Protein AF-A0A3D2ME93-F1 (afdb_monomer_lite)

Foldseek 3Di:
DVLLVVLLLLLLLLLLLVPLPVDPCSVVVNVVSVVVSVCSCVVVVPDPVSSVVSSVCSNPPPDNLSSLVSNLVVCVVVVHDVVSNVSSVVVNVVVVD

Sequence (97 aa):
MERENLFNLYVEAYFGVREMDEYDLKEYVLKDIENYIKDFVYTNDIDINYAKENAERIKDEVNIKTKLQSSLILLNKMNAQEELILLVRKKIKELND

Structure (mmCIF, N/CA/C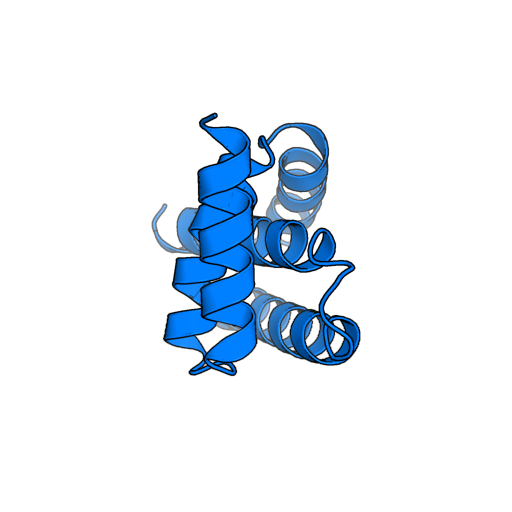/O backbone):
data_AF-A0A3D2ME93-F1
#
_entry.id   AF-A0A3D2ME93-F1
#
loop_
_atom_site.group_PDB
_atom_site.id
_atom_site.type_symbol
_atom_site.label_atom_id
_atom_site.label_alt_id
_atom_site.label_comp_id
_atom_site.label_asym_id
_atom_site.label_entity_id
_atom_site.label_seq_id
_atom_site.pdbx_PDB_ins_code
_atom_site.Cartn_x
_atom_site.Cartn_y
_atom_site.Cartn_z
_atom_site.occupancy
_atom_site.B_iso_or_equiv
_atom_site.auth_seq_id
_atom_site.auth_comp_id
_atom_site.auth_asym_id
_atom_site.auth_atom_id
_atom_site.pdbx_PDB_model_num
ATOM 1 N N . MET A 1 1 ? 13.424 9.396 -12.135 1.00 54.16 1 MET A N 1
ATOM 2 C CA . MET A 1 1 ? 12.857 10.272 -11.087 1.00 54.16 1 MET A CA 1
ATOM 3 C C . MET A 1 1 ? 11.357 10.102 -10.885 1.00 54.16 1 MET A C 1
ATOM 5 O O . MET A 1 1 ? 10.999 9.648 -9.813 1.00 54.16 1 MET A O 1
ATOM 9 N N . GLU A 1 2 ? 10.460 10.407 -11.834 1.00 86.81 2 GLU A N 1
ATOM 10 C CA . GLU A 1 2 ? 9.009 10.339 -11.533 1.00 86.81 2 GLU A CA 1
ATOM 11 C C . GLU A 1 2 ? 8.497 8.902 -11.293 1.00 86.81 2 GLU A C 1
ATOM 13 O O . GLU A 1 2 ? 7.808 8.643 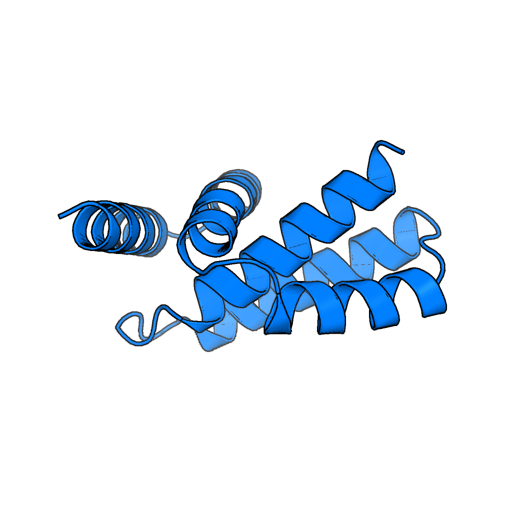-10.310 1.00 86.81 2 GLU A O 1
ATOM 18 N N . ARG A 1 3 ? 8.920 7.935 -12.121 1.00 93.38 3 ARG A N 1
ATOM 19 C CA . ARG A 1 3 ? 8.488 6.528 -12.011 1.00 93.38 3 ARG A CA 1
ATOM 20 C C . ARG A 1 3 ? 8.982 5.802 -10.753 1.00 93.38 3 ARG A C 1
ATOM 22 O O . ARG A 1 3 ? 8.251 5.002 -10.189 1.00 93.38 3 ARG A O 1
ATOM 29 N N . GLU A 1 4 ? 10.193 6.099 -10.292 1.00 95.06 4 GLU A N 1
ATOM 30 C CA . GLU A 1 4 ? 10.774 5.510 -9.073 1.00 95.06 4 GLU A CA 1
ATOM 31 C C . GLU A 1 4 ? 10.067 6.028 -7.818 1.00 95.06 4 GLU A C 1
ATOM 33 O O . GLU A 1 4 ? 9.741 5.257 -6.920 1.00 95.06 4 GLU A O 1
ATOM 38 N N . ASN A 1 5 ? 9.746 7.325 -7.793 1.00 95.31 5 ASN A N 1
ATOM 39 C CA . ASN A 1 5 ? 8.955 7.913 -6.716 1.00 95.31 5 ASN A CA 1
ATOM 40 C C . ASN A 1 5 ? 7.539 7.323 -6.676 1.00 95.31 5 ASN A C 1
ATOM 42 O O . ASN A 1 5 ? 7.035 7.022 -5.597 1.00 95.31 5 ASN A O 1
ATOM 46 N N . LEU A 1 6 ? 6.915 7.110 -7.841 1.00 96.88 6 LEU A N 1
ATOM 47 C CA . LEU A 1 6 ? 5.620 6.432 -7.933 1.00 96.88 6 LEU A CA 1
ATOM 48 C C . LEU A 1 6 ? 5.696 4.974 -7.469 1.00 96.88 6 LEU A C 1
ATOM 50 O O . LEU A 1 6 ? 4.827 4.539 -6.719 1.00 96.88 6 LEU A O 1
ATOM 54 N N . PHE A 1 7 ? 6.743 4.240 -7.856 1.00 98.06 7 PHE A N 1
ATOM 55 C CA . PHE A 1 7 ? 6.988 2.888 -7.353 1.00 98.06 7 PHE A CA 1
ATOM 56 C C . PHE A 1 7 ? 7.078 2.876 -5.821 1.00 98.06 7 PHE A C 1
ATOM 58 O O . PHE A 1 7 ? 6.359 2.112 -5.179 1.00 98.06 7 PHE A O 1
ATOM 65 N N . ASN A 1 8 ? 7.888 3.763 -5.235 1.00 98.12 8 ASN A N 1
ATOM 66 C CA . ASN A 1 8 ? 8.033 3.863 -3.783 1.00 98.12 8 ASN A CA 1
ATOM 67 C C . ASN A 1 8 ? 6.690 4.161 -3.105 1.00 98.12 8 ASN A C 1
ATOM 69 O O . ASN A 1 8 ? 6.327 3.468 -2.160 1.00 98.12 8 ASN A O 1
ATOM 73 N N . LEU A 1 9 ? 5.906 5.102 -3.641 1.00 98.38 9 LEU A N 1
ATOM 74 C CA . LEU A 1 9 ? 4.563 5.414 -3.144 1.00 98.38 9 LEU A CA 1
ATOM 75 C C . LEU A 1 9 ? 3.638 4.189 -3.167 1.00 98.38 9 LEU A C 1
ATOM 77 O O . LEU A 1 9 ? 2.877 3.969 -2.226 1.00 98.38 9 LEU A O 1
ATOM 81 N N . TYR A 1 10 ? 3.692 3.365 -4.215 1.00 98.56 10 TYR A N 1
ATOM 82 C CA . TYR A 1 10 ? 2.862 2.160 -4.288 1.00 98.56 10 TYR A CA 1
ATOM 83 C C . TYR A 1 10 ? 3.306 1.084 -3.294 1.00 98.56 10 TYR A C 1
ATOM 85 O O . TYR A 1 10 ? 2.465 0.433 -2.676 1.00 98.56 10 TYR A O 1
ATOM 93 N N . VAL A 1 11 ? 4.610 0.929 -3.073 1.00 98.69 11 VAL A N 1
ATOM 94 C CA . VAL A 1 11 ? 5.126 -0.002 -2.062 1.00 98.69 11 VAL A CA 1
ATOM 95 C C . VAL A 1 11 ? 4.809 0.477 -0.641 1.00 98.69 11 VAL A C 1
ATOM 97 O O . VAL A 1 11 ? 4.392 -0.316 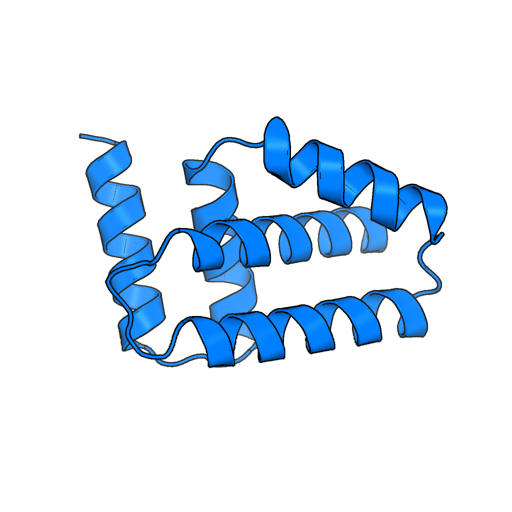0.203 1.00 98.69 11 VAL A O 1
ATOM 100 N N . GLU A 1 12 ? 4.923 1.778 -0.374 1.00 98.75 12 GLU A N 1
ATOM 101 C CA . GLU A 1 12 ? 4.451 2.395 0.871 1.00 98.75 12 GLU A CA 1
ATOM 102 C C . GLU A 1 12 ? 2.963 2.110 1.094 1.00 98.75 12 GLU A C 1
ATOM 104 O O . GLU A 1 12 ? 2.574 1.711 2.191 1.00 98.75 12 GLU A O 1
ATOM 109 N N . ALA A 1 13 ? 2.147 2.251 0.044 1.00 98.69 13 ALA A N 1
ATOM 110 C CA . ALA A 1 13 ? 0.719 1.971 0.086 1.00 98.69 13 ALA A CA 1
ATOM 111 C C . ALA A 1 13 ? 0.411 0.507 0.427 1.00 98.69 13 ALA A C 1
ATOM 113 O O . ALA A 1 13 ? -0.465 0.263 1.260 1.00 98.69 13 ALA A O 1
ATOM 114 N N . TYR A 1 14 ? 1.137 -0.448 -0.167 1.00 98.75 14 TYR A N 1
ATOM 115 C CA . TYR A 1 14 ? 1.029 -1.874 0.160 1.00 98.75 14 TYR A CA 1
ATOM 116 C C . TYR A 1 14 ? 1.286 -2.111 1.649 1.00 98.75 14 TYR A C 1
ATOM 118 O O . TYR A 1 14 ? 0.467 -2.714 2.344 1.00 98.75 14 TYR A O 1
ATOM 126 N N . PHE A 1 15 ? 2.395 -1.575 2.166 1.00 98.75 15 PHE A N 1
ATOM 127 C CA . PHE A 1 15 ? 2.728 -1.730 3.576 1.00 98.75 15 PHE A CA 1
ATOM 128 C C . PHE A 1 15 ? 1.793 -0.960 4.502 1.00 98.75 15 PHE A C 1
ATOM 130 O O . PHE A 1 15 ? 1.616 -1.399 5.624 1.00 98.75 15 PHE A O 1
ATOM 137 N N . GLY A 1 16 ? 1.159 0.130 4.070 1.00 98.38 16 GLY A N 1
ATOM 138 C CA . GLY A 1 16 ? 0.138 0.808 4.871 1.00 98.38 16 GLY A CA 1
ATOM 139 C C . GLY A 1 16 ? -1.151 -0.008 4.981 1.00 98.38 16 GLY A C 1
ATOM 140 O O . GLY A 1 16 ? -1.671 -0.180 6.080 1.00 98.38 16 GLY A O 1
ATOM 141 N N . VAL A 1 17 ? -1.625 -0.590 3.871 1.00 98.50 17 VAL A N 1
ATOM 142 C CA . VAL A 1 17 ? -2.807 -1.473 3.869 1.00 98.50 17 VAL A CA 1
ATOM 143 C C . VAL A 1 17 ? -2.550 -2.740 4.679 1.00 98.50 17 VAL A C 1
ATOM 145 O O . VAL A 1 17 ? -3.456 -3.222 5.353 1.00 98.50 17 VAL A O 1
ATOM 148 N N . ARG A 1 18 ? -1.313 -3.253 4.681 1.00 98.19 18 ARG A N 1
ATOM 149 C CA . ARG A 1 18 ? -0.939 -4.453 5.445 1.00 98.19 18 ARG A CA 1
ATOM 150 C C . ARG A 1 18 ? -1.240 -4.326 6.939 1.00 98.19 18 ARG A C 1
ATOM 152 O O . ARG A 1 18 ? -1.559 -5.325 7.576 1.00 98.19 18 ARG A O 1
ATOM 159 N N . GLU A 1 19 ? -1.190 -3.108 7.463 1.00 96.94 19 GLU A N 1
ATOM 160 C CA . GLU A 1 19 ? -1.407 -2.799 8.876 1.00 96.94 19 GLU A CA 1
ATOM 161 C C . GLU A 1 19 ? -2.896 -2.565 9.200 1.00 96.94 19 GLU A C 1
ATOM 163 O O . GLU A 1 19 ? -3.233 -2.228 10.332 1.00 96.94 19 GLU A O 1
ATOM 168 N N . MET A 1 20 ? -3.813 -2.711 8.237 1.00 96.94 20 MET A N 1
ATOM 169 C CA . MET A 1 20 ? -5.262 -2.557 8.439 1.00 96.94 20 MET A CA 1
ATOM 170 C C . MET A 1 20 ? -5.918 -3.872 8.884 1.00 96.94 20 MET A C 1
ATOM 172 O O . MET A 1 20 ? -6.785 -4.406 8.199 1.00 96.94 20 MET A O 1
ATOM 176 N N . ASP A 1 21 ? -5.492 -4.410 10.029 1.00 93.44 21 ASP A N 1
ATOM 177 C CA . ASP A 1 21 ? -5.940 -5.721 10.539 1.00 93.44 21 ASP A CA 1
ATOM 178 C C . ASP A 1 21 ? -7.446 -5.823 10.814 1.00 93.44 21 ASP A C 1
ATOM 180 O O . ASP A 1 21 ? -7.991 -6.920 10.823 1.00 93.44 21 ASP A O 1
ATOM 184 N N . GLU A 1 22 ? -8.121 -4.691 11.012 1.00 91.19 22 GLU A N 1
ATOM 185 C CA . GLU A 1 22 ? -9.571 -4.619 11.236 1.00 91.19 22 GLU A CA 1
ATOM 186 C C . GLU A 1 22 ? -10.410 -4.802 9.959 1.00 91.19 22 GLU A C 1
ATOM 188 O O . GLU A 1 22 ? -11.633 -4.861 10.039 1.00 91.19 22 GLU A O 1
ATOM 193 N N . TYR A 1 23 ? -9.778 -4.865 8.783 1.00 95.94 23 TYR A N 1
ATOM 194 C CA . TYR A 1 23 ? -10.477 -4.987 7.509 1.00 95.94 23 TYR A CA 1
ATOM 195 C C . TYR A 1 23 ? -10.424 -6.425 6.977 1.00 95.94 23 TYR A C 1
ATOM 197 O O . TYR A 1 23 ? -9.392 -6.884 6.485 1.00 95.94 23 TYR A O 1
ATOM 205 N N . ASP A 1 24 ? -11.561 -7.122 7.015 1.00 95.31 24 ASP A N 1
ATOM 206 C CA . ASP A 1 24 ? -11.665 -8.557 6.699 1.00 95.31 24 ASP A CA 1
ATOM 207 C C . ASP A 1 24 ? -11.168 -8.927 5.291 1.00 95.31 24 ASP A C 1
ATOM 209 O O . ASP A 1 24 ? -10.618 -10.007 5.069 1.00 95.31 24 ASP A O 1
ATOM 213 N N . LEU A 1 25 ? -11.333 -8.026 4.318 1.00 96.31 25 LEU A N 1
ATOM 214 C CA . LEU A 1 25 ? -10.941 -8.256 2.924 1.00 96.31 25 LEU A CA 1
ATOM 215 C C . LEU A 1 25 ? -9.516 -7.769 2.606 1.00 96.31 25 LEU A C 1
ATOM 217 O O . LEU A 1 25 ? -9.148 -7.681 1.431 1.00 96.31 25 LEU A O 1
ATOM 221 N N . LYS A 1 26 ? -8.700 -7.459 3.625 1.00 96.00 26 LYS A N 1
ATOM 222 C CA . LYS A 1 26 ? -7.340 -6.913 3.470 1.00 96.00 26 LYS A CA 1
ATOM 223 C C . LYS A 1 26 ? -6.473 -7.733 2.518 1.00 96.00 26 LYS A C 1
ATOM 225 O O . LYS A 1 26 ? -5.835 -7.154 1.646 1.00 96.00 26 LYS A O 1
ATOM 230 N N . GLU A 1 27 ? -6.469 -9.058 2.644 1.00 97.69 27 GLU A N 1
ATOM 231 C CA . GLU A 1 27 ? -5.608 -9.932 1.831 1.00 97.69 27 GLU A CA 1
ATOM 232 C C . GLU A 1 27 ? -5.924 -9.853 0.328 1.00 97.69 27 GLU A C 1
ATOM 234 O O . GLU A 1 27 ? -5.011 -9.875 -0.499 1.00 97.69 27 GLU A O 1
ATOM 239 N N . TYR A 1 28 ? -7.198 -9.680 -0.043 1.00 97.75 28 TYR A N 1
ATOM 240 C CA . TYR A 1 28 ? -7.586 -9.465 -1.441 1.00 97.75 28 TYR A CA 1
ATOM 241 C C . TYR A 1 28 ? -7.057 -8.127 -1.962 1.00 97.75 28 TYR A C 1
ATOM 243 O O . TYR A 1 28 ? -6.464 -8.069 -3.036 1.00 97.75 28 TYR A O 1
ATOM 251 N N . VAL A 1 29 ? -7.184 -7.063 -1.164 1.00 98.12 29 VAL A N 1
ATOM 252 C CA . VAL A 1 29 ? -6.683 -5.734 -1.541 1.00 98.12 29 VAL A CA 1
ATOM 253 C C . VAL A 1 29 ? -5.158 -5.719 -1.641 1.00 98.12 29 VAL A C 1
ATOM 255 O O . VAL A 1 29 ? -4.608 -5.137 -2.573 1.00 98.12 29 VAL A O 1
ATOM 258 N N . LEU A 1 30 ? -4.457 -6.387 -0.721 1.00 98.62 30 LEU A N 1
ATOM 259 C CA . LEU A 1 30 ? -3.005 -6.554 -0.797 1.00 98.62 30 LEU A CA 1
ATOM 260 C C . LEU A 1 30 ? -2.601 -7.270 -2.080 1.00 98.62 30 LEU A C 1
ATOM 262 O O . LEU A 1 30 ? -1.631 -6.861 -2.718 1.00 98.62 30 LEU A O 1
ATOM 266 N N . LYS A 1 31 ? -3.358 -8.293 -2.490 1.00 98.50 31 LYS A N 1
ATOM 267 C CA . LYS A 1 31 ? -3.084 -8.999 -3.738 1.00 98.50 31 LYS A CA 1
ATOM 268 C C . LYS A 1 31 ? -3.270 -8.108 -4.963 1.00 98.50 31 LYS A C 1
ATOM 270 O O . LYS A 1 31 ? -2.425 -8.132 -5.859 1.00 98.50 31 LYS A O 1
ATOM 275 N N . ASP A 1 32 ? -4.327 -7.304 -4.985 1.00 98.31 32 ASP A N 1
ATOM 276 C CA . ASP A 1 32 ? -4.582 -6.355 -6.070 1.00 98.31 32 ASP A CA 1
ATOM 277 C C . ASP A 1 32 ? -3.481 -5.292 -6.156 1.00 98.31 32 ASP A C 1
ATOM 279 O O . ASP A 1 32 ? -2.988 -4.995 -7.245 1.00 98.31 32 ASP A O 1
ATOM 283 N N . IL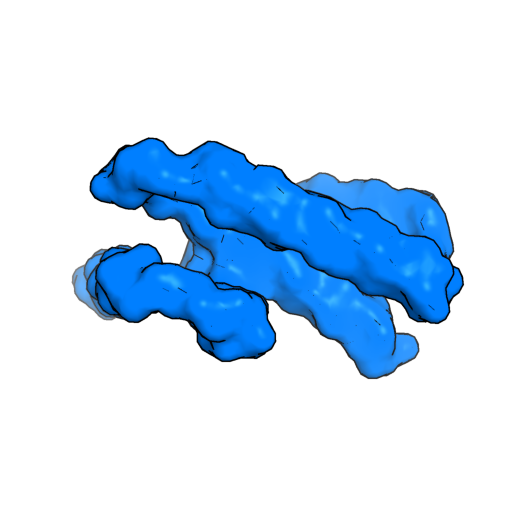E A 1 33 ? -3.031 -4.768 -5.011 1.00 98.62 33 ILE A N 1
ATOM 284 C CA . ILE A 1 33 ? -1.913 -3.819 -4.947 1.00 98.62 33 ILE A CA 1
ATOM 285 C C . ILE A 1 33 ? -0.605 -4.481 -5.402 1.00 98.62 33 ILE A C 1
ATOM 287 O O . ILE A 1 33 ? 0.146 -3.882 -6.170 1.00 98.62 33 ILE A O 1
ATOM 291 N N . GLU A 1 34 ? -0.319 -5.712 -4.966 1.00 98.44 34 GLU A N 1
ATOM 292 C CA . GLU A 1 34 ? 0.879 -6.454 -5.378 1.00 98.44 34 GLU A CA 1
ATOM 293 C C . GLU A 1 34 ? 0.917 -6.636 -6.902 1.00 98.44 34 GLU A C 1
ATOM 295 O O . GLU A 1 34 ? 1.947 -6.387 -7.532 1.00 98.44 34 GLU A O 1
ATOM 300 N N . ASN A 1 35 ? -0.206 -7.041 -7.502 1.00 98.44 35 ASN A N 1
ATOM 301 C CA . ASN A 1 35 ? -0.322 -7.189 -8.951 1.00 98.44 35 ASN A CA 1
ATOM 302 C C . ASN A 1 35 ? -0.137 -5.838 -9.657 1.00 98.44 35 ASN A C 1
ATOM 304 O O . ASN A 1 35 ? 0.660 -5.742 -10.586 1.00 98.44 35 ASN A O 1
ATOM 308 N N . TYR A 1 36 ? -0.776 -4.778 -9.153 1.00 98.06 36 TYR A N 1
ATOM 309 C CA . TYR A 1 36 ? -0.625 -3.426 -9.686 1.00 98.06 36 TYR A CA 1
ATOM 310 C C . TYR A 1 36 ? 0.840 -2.945 -9.661 1.00 98.06 36 TYR A C 1
ATOM 312 O O . TYR A 1 36 ? 1.327 -2.373 -10.637 1.00 98.06 36 TYR A O 1
ATOM 320 N N . ILE A 1 37 ? 1.577 -3.207 -8.574 1.00 98.12 37 ILE A N 1
ATOM 321 C CA . ILE A 1 37 ? 3.006 -2.872 -8.461 1.00 98.12 37 ILE A CA 1
ATOM 322 C C . ILE A 1 37 ? 3.840 -3.686 -9.453 1.00 98.12 37 ILE A C 1
ATOM 324 O O . ILE A 1 37 ? 4.715 -3.120 -10.108 1.00 98.12 37 ILE A O 1
ATOM 328 N N . LYS A 1 38 ? 3.587 -4.995 -9.584 1.00 97.50 38 LYS A N 1
ATOM 329 C CA . LYS A 1 38 ? 4.305 -5.859 -10.537 1.00 97.50 38 LYS A CA 1
ATOM 330 C C . LYS A 1 38 ? 4.117 -5.386 -11.974 1.00 97.50 38 LYS A C 1
ATOM 332 O O . LYS A 1 38 ? 5.103 -5.248 -12.699 1.00 97.50 38 LYS A O 1
ATOM 337 N N . ASP A 1 39 ? 2.883 -5.069 -12.349 1.00 97.88 39 ASP A N 1
ATOM 338 C CA . ASP A 1 39 ? 2.561 -4.538 -13.672 1.00 97.88 39 ASP A CA 1
ATOM 339 C C . ASP A 1 39 ? 3.229 -3.178 -13.898 1.00 97.88 39 ASP A C 1
ATOM 341 O O . ASP A 1 39 ? 3.765 -2.919 -14.978 1.00 97.88 39 ASP A O 1
ATOM 345 N N . PHE A 1 40 ? 3.268 -2.321 -12.871 1.00 96.88 40 PHE A N 1
ATOM 346 C CA . PHE A 1 40 ? 3.954 -1.033 -12.934 1.00 96.88 40 PHE A CA 1
ATOM 347 C C . PHE A 1 40 ? 5.467 -1.189 -13.134 1.00 96.88 40 PHE A C 1
ATOM 349 O O . PHE A 1 40 ? 6.026 -0.523 -14.006 1.00 96.88 40 PHE A O 1
ATOM 356 N N . VAL A 1 41 ? 6.119 -2.073 -12.371 1.00 96.88 41 VAL A N 1
ATOM 357 C CA . VAL A 1 41 ? 7.556 -2.380 -12.491 1.00 96.88 41 VAL A CA 1
ATOM 358 C C . VAL A 1 41 ? 7.886 -2.866 -13.898 1.00 96.88 41 VAL A C 1
ATOM 360 O O . VAL A 1 41 ? 8.813 -2.343 -14.513 1.00 96.88 41 VAL A O 1
ATOM 363 N N . TYR A 1 42 ? 7.097 -3.808 -14.423 1.00 96.19 42 TYR A N 1
ATOM 364 C CA . TYR A 1 42 ? 7.290 -4.359 -15.762 1.00 96.19 42 TYR A CA 1
ATOM 365 C C . TYR A 1 42 ? 7.077 -3.307 -16.858 1.00 96.19 42 TYR A C 1
ATOM 367 O O . TYR A 1 42 ? 7.935 -3.110 -17.713 1.00 96.19 42 TYR A O 1
ATOM 375 N N . THR A 1 43 ? 5.956 -2.584 -16.808 1.00 97.00 43 THR A N 1
ATOM 376 C CA . THR A 1 43 ? 5.572 -1.615 -17.850 1.00 97.00 43 THR A CA 1
ATOM 377 C C . THR A 1 43 ? 6.512 -0.412 -17.904 1.00 97.00 43 THR A C 1
ATOM 379 O O . THR A 1 43 ? 6.706 0.177 -18.965 1.00 97.00 43 THR A O 1
ATOM 382 N N . ASN A 1 44 ? 7.092 -0.028 -16.764 1.00 96.25 44 ASN A N 1
ATOM 383 C CA . ASN A 1 44 ? 7.945 1.154 -16.660 1.00 96.25 44 ASN A CA 1
ATOM 384 C C . ASN A 1 44 ? 9.440 0.829 -16.636 1.00 96.25 44 ASN A C 1
ATOM 386 O O . ASN A 1 44 ? 10.226 1.761 -16.443 1.00 96.25 44 ASN A O 1
ATOM 390 N N . ASP A 1 45 ? 9.821 -0.437 -16.831 1.00 95.12 45 ASP A N 1
ATOM 391 C CA . ASP A 1 45 ? 11.211 -0.909 -16.821 1.00 95.12 45 ASP A CA 1
ATOM 392 C C . ASP A 1 45 ? 11.969 -0.420 -15.571 1.00 95.12 45 ASP A C 1
ATOM 394 O O . ASP A 1 45 ? 13.002 0.253 -15.641 1.00 95.12 45 ASP A O 1
ATOM 398 N N . ILE A 1 46 ? 11.363 -0.652 -14.399 1.00 96.19 46 ILE A N 1
ATOM 399 C CA . ILE A 1 46 ? 11.998 -0.360 -13.111 1.00 96.19 46 ILE A CA 1
ATOM 400 C C . ILE A 1 46 ? 13.060 -1.428 -12.860 1.00 96.19 46 ILE A C 1
ATOM 402 O O . ILE A 1 46 ? 12.762 -2.623 -12.896 1.00 96.19 46 ILE A O 1
ATOM 406 N N . ASP A 1 47 ? 14.285 -0.994 -12.563 1.00 96.00 47 ASP A N 1
ATOM 407 C CA . ASP A 1 47 ? 15.375 -1.909 -12.239 1.00 96.00 47 ASP A CA 1
ATOM 408 C C . ASP A 1 47 ? 14.995 -2.821 -11.062 1.00 96.00 47 ASP A C 1
ATOM 410 O O . ASP A 1 47 ? 14.509 -2.379 -10.016 1.00 96.00 47 ASP A O 1
ATOM 414 N N . ILE A 1 48 ? 15.212 -4.124 -11.237 1.00 93.31 48 ILE A N 1
ATOM 415 C CA . ILE A 1 48 ? 14.756 -5.128 -10.275 1.00 93.31 48 ILE A CA 1
ATOM 416 C C . ILE A 1 48 ? 15.543 -5.084 -8.961 1.00 93.31 48 ILE A C 1
ATOM 418 O O . ILE A 1 48 ? 14.991 -5.432 -7.915 1.00 93.31 48 ILE A O 1
ATOM 422 N N . ASN A 1 49 ? 16.812 -4.664 -8.989 1.00 95.88 49 ASN A N 1
ATOM 423 C CA . ASN A 1 49 ? 17.613 -4.527 -7.775 1.00 95.88 49 ASN A CA 1
ATOM 424 C C . ASN A 1 49 ? 17.147 -3.297 -7.000 1.00 95.88 49 ASN A C 1
ATOM 426 O O . ASN A 1 49 ? 16.842 -3.417 -5.816 1.00 95.88 49 ASN A O 1
ATOM 430 N N . TYR A 1 50 ? 16.942 -2.172 -7.694 1.00 95.25 50 TYR A N 1
ATOM 431 C CA . TYR A 1 50 ? 16.326 -0.976 -7.122 1.00 95.25 50 TYR A CA 1
ATOM 432 C C . TYR A 1 50 ? 14.979 -1.290 -6.463 1.00 95.25 50 TYR A C 1
ATOM 434 O O . TYR A 1 50 ? 14.734 -0.869 -5.330 1.00 95.25 50 TYR A O 1
ATOM 442 N N . ALA A 1 51 ? 14.111 -2.041 -7.152 1.00 95.69 51 ALA A N 1
ATOM 443 C CA . ALA A 1 51 ? 12.788 -2.390 -6.648 1.00 95.69 51 ALA A CA 1
ATOM 444 C C . ALA A 1 51 ? 12.864 -3.216 -5.355 1.00 95.69 51 ALA A C 1
ATOM 446 O O . ALA A 1 51 ? 12.158 -2.920 -4.391 1.00 95.69 51 ALA A O 1
ATOM 447 N N . LYS A 1 52 ? 13.739 -4.228 -5.316 1.00 95.81 52 LYS A N 1
ATOM 448 C CA . LYS A 1 52 ? 13.939 -5.078 -4.133 1.00 95.81 52 LYS A CA 1
ATOM 449 C C . LYS A 1 52 ? 14.522 -4.297 -2.960 1.00 95.81 52 LYS A C 1
ATOM 451 O O . LYS A 1 52 ? 13.978 -4.365 -1.862 1.00 95.81 52 LYS A O 1
ATOM 456 N N . GLU A 1 53 ? 15.593 -3.543 -3.196 1.00 96.69 53 GLU A N 1
ATOM 457 C CA . GLU A 1 53 ? 16.264 -2.752 -2.162 1.00 96.69 53 GLU A CA 1
ATOM 458 C C . GLU A 1 53 ? 15.319 -1.713 -1.557 1.00 96.69 53 GLU A C 1
ATOM 460 O O . GLU A 1 53 ? 15.211 -1.604 -0.335 1.00 96.69 53 GLU A O 1
ATOM 465 N N . ASN A 1 54 ? 14.570 -0.986 -2.394 1.00 95.62 54 ASN A N 1
ATOM 466 C CA . ASN A 1 54 ? 13.628 0.010 -1.894 1.00 95.62 54 ASN A CA 1
ATOM 467 C C . ASN A 1 54 ? 12.418 -0.614 -1.212 1.00 95.62 54 ASN A C 1
ATOM 469 O O . ASN A 1 54 ? 11.932 -0.027 -0.251 1.00 95.62 54 ASN A O 1
ATOM 473 N N . ALA A 1 55 ? 11.944 -1.783 -1.646 1.00 96.94 55 ALA A N 1
ATOM 474 C CA . ALA A 1 55 ? 10.842 -2.444 -0.960 1.00 96.94 55 ALA A CA 1
ATOM 475 C C . ALA A 1 55 ? 11.203 -2.836 0.478 1.00 96.94 55 ALA A C 1
ATOM 477 O O . ALA A 1 55 ? 10.419 -2.563 1.387 1.00 96.94 55 ALA A O 1
ATOM 478 N N . GLU A 1 56 ? 12.396 -3.393 0.702 1.00 97.12 56 GLU A N 1
ATOM 479 C CA . GLU A 1 56 ? 12.876 -3.693 2.058 1.00 97.12 56 GLU A CA 1
ATOM 480 C C . GLU A 1 56 ? 13.111 -2.411 2.865 1.00 97.12 56 GLU A C 1
ATOM 482 O O . GLU A 1 56 ? 12.591 -2.271 3.972 1.00 97.12 56 GLU A O 1
ATOM 487 N N . ARG A 1 57 ? 13.784 -1.414 2.274 1.00 97.69 57 ARG A N 1
ATOM 488 C CA . ARG A 1 57 ? 14.007 -0.113 2.920 1.00 97.69 57 ARG A CA 1
ATOM 489 C C . ARG A 1 57 ? 12.694 0.543 3.354 1.00 97.69 57 ARG A C 1
ATOM 491 O O . ARG A 1 57 ? 12.575 1.026 4.473 1.00 97.69 57 ARG A O 1
ATOM 498 N N . ILE A 1 58 ? 11.682 0.559 2.488 1.00 98.19 58 ILE A N 1
ATOM 499 C CA . ILE A 1 58 ? 10.367 1.136 2.796 1.00 98.19 58 ILE A CA 1
ATOM 500 C C . ILE A 1 58 ? 9.667 0.341 3.895 1.00 98.19 58 ILE A C 1
ATOM 502 O O . ILE A 1 58 ? 9.065 0.942 4.790 1.00 98.19 58 ILE A O 1
ATOM 506 N N . LYS A 1 59 ? 9.740 -0.995 3.850 1.00 97.12 59 LYS A N 1
ATOM 507 C CA . LYS A 1 59 ? 9.159 -1.857 4.883 1.00 97.12 59 LYS A CA 1
ATOM 508 C C . LYS A 1 59 ? 9.677 -1.478 6.265 1.00 97.12 59 LYS A C 1
ATOM 510 O O . LYS A 1 59 ? 8.857 -1.322 7.171 1.00 97.12 59 LYS A O 1
ATOM 515 N N . ASP A 1 60 ? 10.979 -1.248 6.387 1.00 96.56 60 ASP A N 1
ATOM 516 C CA . ASP A 1 60 ? 11.639 -1.119 7.684 1.00 96.56 60 ASP A CA 1
ATOM 517 C C . ASP A 1 60 ? 11.808 0.340 8.147 1.00 96.56 60 ASP A C 1
ATOM 519 O O . ASP A 1 60 ? 11.660 0.625 9.333 1.00 96.56 60 ASP A O 1
ATOM 523 N N . GLU A 1 61 ? 12.055 1.287 7.236 1.00 97.62 61 GLU A N 1
ATOM 524 C CA . GLU A 1 61 ? 12.436 2.665 7.597 1.00 97.62 61 GLU A CA 1
ATOM 525 C C . GLU A 1 61 ? 11.292 3.680 7.497 1.00 97.62 61 GLU A C 1
ATOM 527 O O . GLU A 1 61 ? 11.267 4.670 8.234 1.00 97.62 61 GLU A O 1
ATOM 532 N N . VAL A 1 62 ? 10.338 3.485 6.579 1.00 97.88 62 VAL A N 1
ATOM 533 C CA . VAL A 1 62 ? 9.254 4.461 6.398 1.00 97.88 62 VAL A CA 1
ATOM 534 C C . VAL A 1 62 ? 8.233 4.297 7.519 1.00 97.88 62 VAL A C 1
ATOM 536 O O . VAL A 1 62 ? 7.722 3.205 7.779 1.00 97.88 62 VAL A O 1
ATOM 539 N N . ASN A 1 63 ? 7.909 5.400 8.192 1.00 97.56 63 ASN A N 1
ATOM 540 C CA . ASN A 1 63 ? 6.960 5.384 9.298 1.00 97.56 63 ASN A CA 1
ATOM 541 C C . ASN A 1 63 ? 5.540 5.005 8.830 1.00 97.56 63 ASN A C 1
ATOM 543 O O . ASN A 1 63 ? 5.148 5.211 7.678 1.00 97.56 63 ASN A O 1
ATOM 547 N N . ILE A 1 64 ? 4.746 4.480 9.763 1.00 97.81 64 ILE A N 1
ATOM 548 C CA . ILE A 1 64 ? 3.390 4.001 9.484 1.00 97.81 64 ILE A CA 1
ATOM 549 C C . ILE A 1 64 ? 2.457 5.094 8.947 1.00 97.81 64 ILE A C 1
ATOM 551 O O . ILE A 1 64 ? 1.665 4.841 8.043 1.00 97.81 64 ILE A O 1
ATOM 555 N N . LYS A 1 65 ? 2.570 6.331 9.440 1.00 97.75 65 LYS A N 1
ATOM 556 C CA . LYS A 1 65 ? 1.717 7.440 8.999 1.00 97.75 65 LYS A CA 1
ATOM 557 C C . LYS A 1 65 ? 1.915 7.734 7.512 1.00 97.75 65 LYS A C 1
ATOM 559 O O . LYS A 1 65 ? 0.931 7.868 6.791 1.00 97.75 65 LYS A O 1
ATOM 564 N N . THR A 1 66 ? 3.162 7.785 7.048 1.00 98.25 66 THR A N 1
ATOM 565 C CA . THR A 1 66 ? 3.492 7.976 5.630 1.00 98.25 66 THR A CA 1
ATOM 566 C C . THR A 1 66 ? 2.961 6.823 4.783 1.00 98.25 66 THR A C 1
ATOM 568 O O . THR A 1 66 ? 2.281 7.070 3.792 1.00 98.25 66 THR A O 1
ATOM 571 N N . LYS A 1 67 ? 3.158 5.572 5.219 1.00 98.69 67 LYS A N 1
ATOM 572 C CA . LYS A 1 67 ? 2.614 4.387 4.534 1.00 98.69 67 LYS A CA 1
ATOM 573 C C . LYS A 1 67 ? 1.095 4.466 4.355 1.00 98.69 67 LYS A C 1
ATOM 575 O O . LYS A 1 67 ? 0.602 4.302 3.245 1.00 98.69 67 LYS A O 1
ATOM 580 N N . LEU A 1 68 ? 0.358 4.800 5.417 1.00 98.50 68 LEU 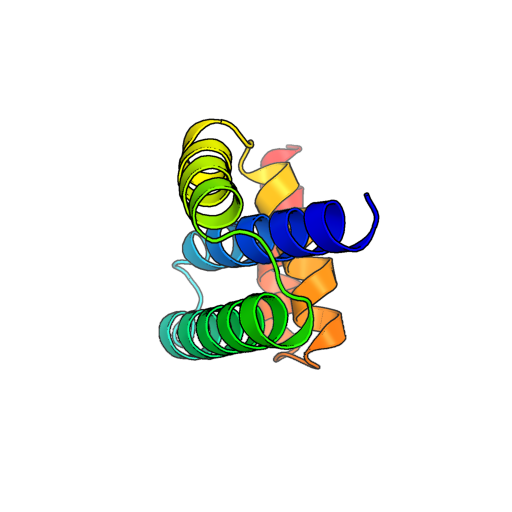A N 1
ATOM 581 C CA . LEU A 1 68 ? -1.102 4.954 5.376 1.00 98.50 68 LEU A CA 1
ATOM 582 C C . LEU A 1 68 ? -1.550 6.117 4.474 1.00 98.50 68 LEU A C 1
ATOM 584 O O . LEU A 1 68 ? -2.551 6.005 3.765 1.00 98.50 68 LEU A O 1
ATOM 588 N N . GLN A 1 69 ? -0.820 7.235 4.466 1.00 98.44 69 GLN A N 1
ATOM 589 C CA . GLN A 1 69 ? -1.101 8.350 3.554 1.00 98.44 69 GLN A CA 1
ATOM 590 C C . GLN A 1 69 ? -0.923 7.932 2.089 1.00 98.44 69 GLN A C 1
ATOM 592 O O . GLN A 1 69 ? -1.794 8.216 1.264 1.00 98.44 69 GLN A O 1
ATOM 597 N N . SER A 1 70 ? 0.145 7.197 1.779 1.00 98.62 70 SER A N 1
ATOM 598 C CA . SER A 1 70 ? 0.369 6.619 0.452 1.00 98.62 70 SER A CA 1
ATOM 599 C C . SER A 1 70 ? -0.712 5.594 0.090 1.00 98.62 70 SER A C 1
ATOM 601 O O . SER A 1 70 ? -1.194 5.596 -1.047 1.00 98.62 70 SER A O 1
ATOM 603 N N . SER A 1 71 ? -1.198 4.800 1.057 1.00 98.56 71 SER A N 1
ATOM 604 C CA . SER A 1 71 ? -2.354 3.912 0.863 1.00 98.56 71 SER A CA 1
ATOM 605 C C . SER A 1 71 ? -3.581 4.677 0.388 1.00 98.56 71 SER A C 1
ATOM 607 O O . SER A 1 71 ? -4.213 4.249 -0.572 1.00 98.56 71 SER A O 1
ATOM 609 N N . LEU A 1 72 ? -3.901 5.837 0.973 1.00 98.50 72 LEU A N 1
ATOM 610 C CA . LEU A 1 72 ? -5.036 6.639 0.504 1.00 98.50 72 LEU A CA 1
ATOM 611 C C . LEU A 1 72 ? -4.880 7.056 -0.960 1.00 98.50 72 LEU A C 1
ATOM 613 O O . LEU A 1 72 ? -5.857 7.019 -1.704 1.00 98.50 72 LEU A O 1
ATOM 617 N N . ILE A 1 73 ? -3.676 7.428 -1.394 1.00 98.31 73 ILE A N 1
ATOM 618 C CA . ILE A 1 73 ? -3.436 7.839 -2.781 1.00 98.31 73 ILE A CA 1
ATOM 619 C C . ILE A 1 73 ? -3.696 6.668 -3.737 1.00 98.31 73 ILE A C 1
ATOM 621 O O . ILE A 1 73 ? -4.456 6.814 -4.698 1.00 98.31 73 ILE A O 1
ATOM 625 N N . LEU A 1 74 ? -3.107 5.499 -3.465 1.00 98.44 74 LEU A N 1
ATOM 626 C CA . LEU A 1 74 ? -3.249 4.336 -4.341 1.00 98.44 74 LEU A CA 1
ATOM 627 C C . LEU A 1 74 ? -4.669 3.750 -4.312 1.00 98.44 74 LEU A C 1
ATOM 629 O O . LEU A 1 74 ? -5.226 3.468 -5.369 1.00 98.44 74 LEU A O 1
ATOM 633 N N . LEU A 1 75 ? -5.290 3.629 -3.136 1.00 98.38 75 LEU A N 1
ATOM 634 C CA . LEU A 1 75 ? -6.650 3.100 -3.000 1.00 98.38 75 LEU A CA 1
ATOM 635 C C . LEU A 1 75 ? -7.675 3.950 -3.763 1.00 98.38 75 LEU A C 1
ATOM 637 O O . LEU A 1 75 ? -8.532 3.397 -4.447 1.00 98.38 75 LEU A O 1
ATOM 641 N N . ASN A 1 76 ? -7.556 5.285 -3.718 1.00 97.88 76 ASN A N 1
ATOM 642 C CA . ASN A 1 76 ? -8.407 6.166 -4.527 1.00 97.88 76 ASN A CA 1
ATOM 643 C C . ASN A 1 76 ? -8.148 5.973 -6.027 1.00 97.88 76 ASN A C 1
ATOM 645 O O . ASN A 1 76 ? -9.090 5.910 -6.809 1.00 97.88 76 ASN A O 1
ATOM 649 N N . LYS A 1 77 ? -6.882 5.827 -6.441 1.00 96.94 77 LYS A N 1
ATOM 650 C CA . LYS A 1 77 ? -6.529 5.563 -7.845 1.00 96.94 77 LYS A CA 1
ATOM 651 C C . LYS A 1 77 ? -7.108 4.240 -8.360 1.00 96.94 77 LYS A C 1
ATOM 653 O O . LYS A 1 77 ? -7.474 4.157 -9.528 1.00 96.94 77 LYS A O 1
ATOM 658 N N . MET A 1 78 ? -7.182 3.225 -7.502 1.00 96.62 78 MET A N 1
ATOM 659 C CA . MET A 1 78 ? -7.728 1.902 -7.820 1.00 96.62 78 MET A CA 1
ATOM 660 C C . MET A 1 78 ? -9.256 1.822 -7.666 1.00 96.62 78 MET A C 1
ATOM 662 O O . MET A 1 78 ? -9.819 0.763 -7.922 1.00 96.62 78 MET A O 1
ATOM 666 N N . ASN A 1 79 ? -9.930 2.910 -7.264 1.00 95.81 79 ASN A N 1
ATOM 667 C CA . ASN A 1 79 ? -11.351 2.910 -6.892 1.00 95.81 79 ASN A CA 1
ATOM 668 C C . ASN A 1 79 ? -11.690 1.805 -5.872 1.00 95.81 79 ASN A C 1
ATOM 670 O O . ASN A 1 79 ? -12.670 1.077 -6.026 1.00 95.81 79 ASN A O 1
ATOM 674 N N . ALA A 1 80 ? -10.846 1.654 -4.848 1.00 96.38 80 ALA A N 1
ATOM 675 C CA . ALA A 1 80 ? -11.058 0.678 -3.788 1.00 96.38 80 ALA A CA 1
ATOM 676 C C . ALA A 1 80 ? -12.328 0.980 -2.973 1.00 96.38 80 ALA A C 1
ATOM 678 O O . ALA A 1 80 ? -12.884 2.079 -3.023 1.00 96.38 80 ALA A O 1
ATOM 679 N N . GLN A 1 81 ? -12.767 -0.004 -2.186 1.00 96.19 81 GLN A N 1
ATOM 680 C CA . GLN A 1 81 ? -13.967 0.114 -1.360 1.00 96.19 81 GLN A CA 1
ATOM 681 C C . GLN A 1 81 ? -13.864 1.296 -0.384 1.00 96.19 81 GLN A C 1
ATOM 683 O O . GLN A 1 81 ? -12.859 1.465 0.312 1.00 96.19 81 GLN A O 1
ATOM 688 N N . GLU A 1 82 ? -14.925 2.106 -0.323 1.00 96.88 82 GLU A N 1
ATOM 689 C CA . GLU A 1 82 ? -14.962 3.328 0.489 1.00 96.88 82 GLU A CA 1
ATOM 690 C C . GLU A 1 82 ? -14.747 3.039 1.980 1.00 96.88 82 GLU A C 1
ATOM 692 O O . GLU A 1 82 ? -14.068 3.804 2.663 1.00 96.88 82 GLU A O 1
ATOM 697 N N . GLU A 1 83 ? -15.246 1.903 2.467 1.00 97.00 83 GLU A N 1
ATOM 698 C CA . GLU A 1 83 ? -15.037 1.440 3.839 1.00 97.00 83 GLU A CA 1
ATOM 699 C C . GLU A 1 83 ? -13.548 1.387 4.208 1.00 97.00 83 GLU A C 1
ATOM 701 O O . GLU A 1 83 ? -13.135 2.020 5.180 1.00 97.00 83 GLU A O 1
ATOM 706 N N . LEU A 1 84 ? -12.714 0.733 3.393 1.00 97.94 84 LEU A N 1
ATOM 707 C CA . LEU A 1 84 ? -11.270 0.671 3.629 1.00 97.94 84 LEU A CA 1
ATOM 708 C C . LEU A 1 84 ? -10.636 2.070 3.628 1.00 97.94 84 LEU A C 1
ATOM 710 O O . LEU A 1 84 ? -9.794 2.375 4.473 1.00 97.94 84 LEU A O 1
ATOM 714 N N . ILE A 1 85 ? -11.051 2.946 2.710 1.00 98.25 85 ILE A N 1
ATOM 715 C CA . ILE A 1 85 ? -10.556 4.330 2.647 1.00 98.25 85 ILE A CA 1
ATOM 716 C C . ILE A 1 85 ? -10.886 5.080 3.949 1.00 98.25 85 ILE A C 1
ATOM 718 O O . ILE A 1 85 ? -10.050 5.831 4.464 1.00 98.25 85 ILE A O 1
ATOM 722 N N . LEU A 1 86 ? -12.084 4.880 4.503 1.00 98.06 86 LEU A N 1
ATOM 723 C CA . LEU A 1 86 ? -12.502 5.482 5.769 1.00 98.06 86 LEU A CA 1
ATOM 724 C C . LEU A 1 86 ? -11.733 4.908 6.966 1.00 98.06 86 LEU A C 1
ATOM 726 O O . LEU A 1 86 ? -11.300 5.689 7.816 1.00 98.06 86 LEU A O 1
ATOM 730 N N . LEU A 1 87 ? -11.498 3.594 7.007 1.00 98.00 87 LEU A N 1
ATOM 731 C CA . LEU A 1 87 ? -10.702 2.944 8.056 1.00 98.00 87 LEU A CA 1
ATOM 732 C C . LEU A 1 87 ? -9.255 3.458 8.063 1.00 98.00 87 LEU A C 1
ATOM 734 O O . LEU A 1 87 ? -8.748 3.879 9.102 1.00 98.00 87 LEU A O 1
ATOM 738 N N . VAL A 1 88 ? -8.612 3.557 6.894 1.00 98.25 88 VAL A N 1
ATOM 739 C CA . VAL A 1 88 ? -7.255 4.125 6.784 1.00 98.25 88 VAL A CA 1
ATOM 740 C C . VAL A 1 88 ? -7.225 5.575 7.284 1.00 98.25 88 VAL A C 1
ATOM 742 O O . VAL A 1 88 ? -6.334 5.956 8.046 1.00 98.25 88 VAL A O 1
ATOM 745 N N . ARG A 1 89 ? -8.218 6.401 6.915 1.00 97.81 89 ARG A N 1
ATOM 746 C CA . ARG A 1 89 ? -8.332 7.785 7.417 1.00 97.81 89 ARG A CA 1
ATOM 747 C C . ARG A 1 89 ? -8.489 7.838 8.934 1.00 97.81 89 ARG A C 1
ATOM 749 O O . ARG A 1 89 ? -7.902 8.719 9.559 1.00 97.81 89 ARG A O 1
ATOM 756 N N . LYS A 1 90 ? -9.287 6.938 9.514 1.00 97.19 90 LYS A N 1
ATOM 757 C CA . LYS A 1 90 ? -9.483 6.833 10.963 1.00 97.19 90 LYS A CA 1
ATOM 758 C C . LYS A 1 90 ? -8.160 6.503 11.659 1.00 97.19 90 LYS A C 1
ATOM 760 O O . LYS A 1 90 ? -7.743 7.270 12.520 1.00 97.19 90 LYS A O 1
ATOM 765 N N . LYS A 1 91 ? -7.441 5.478 11.194 1.00 97.06 91 LYS A N 1
ATOM 766 C CA . LYS A 1 91 ? -6.139 5.083 11.751 1.00 97.06 91 LYS A CA 1
ATOM 767 C C . LYS A 1 91 ? -5.089 6.195 11.674 1.00 97.06 91 LYS A C 1
ATOM 769 O O . LYS A 1 91 ? -4.341 6.413 12.619 1.00 97.06 91 LYS A O 1
ATOM 774 N N . ILE A 1 92 ? -5.048 6.958 10.576 1.00 97.38 92 ILE A N 1
ATOM 775 C CA . ILE A 1 92 ? -4.156 8.129 10.468 1.00 97.38 92 ILE A CA 1
ATOM 776 C C . ILE A 1 92 ? -4.484 9.186 11.527 1.00 97.38 92 ILE A C 1
ATOM 778 O O . ILE A 1 92 ? -3.561 9.827 12.028 1.00 97.38 92 ILE A O 1
ATOM 782 N N . LYS A 1 93 ? -5.768 9.412 11.836 1.00 96.44 93 LYS A N 1
ATOM 783 C CA . LYS A 1 93 ? -6.180 10.375 12.869 1.00 96.44 93 LYS A CA 1
ATOM 784 C C . LYS A 1 93 ? -5.739 9.917 14.255 1.00 96.44 93 LYS A C 1
ATOM 786 O O . LYS A 1 93 ? -5.108 10.707 14.938 1.00 96.44 93 LYS A O 1
ATOM 791 N N . GLU A 1 94 ? -5.958 8.646 14.583 1.00 95.38 94 GLU A N 1
ATOM 792 C CA . GLU A 1 94 ? -5.554 8.040 15.862 1.00 95.38 94 GLU A CA 1
ATOM 793 C C . GLU A 1 94 ? -4.034 8.094 16.107 1.00 95.38 94 GLU A C 1
ATOM 795 O O . GLU A 1 94 ? -3.602 8.090 17.248 1.00 95.38 94 GLU A O 1
ATOM 800 N N . LEU A 1 95 ? -3.209 8.171 15.055 1.00 93.50 95 LEU A N 1
ATOM 801 C CA . LEU A 1 95 ? -1.753 8.352 15.173 1.00 93.50 95 LEU A CA 1
ATOM 802 C C . LEU A 1 95 ? -1.313 9.801 15.454 1.00 93.50 95 LEU A C 1
ATOM 804 O O . LEU A 1 95 ? -0.126 10.033 15.687 1.00 93.50 95 LEU A O 1
ATOM 808 N N . ASN A 1 96 ? -2.210 10.782 15.320 1.00 80.44 96 ASN A N 1
ATOM 809 C CA . ASN A 1 96 ? -1.917 12.196 15.595 1.00 80.44 96 ASN A CA 1
ATOM 81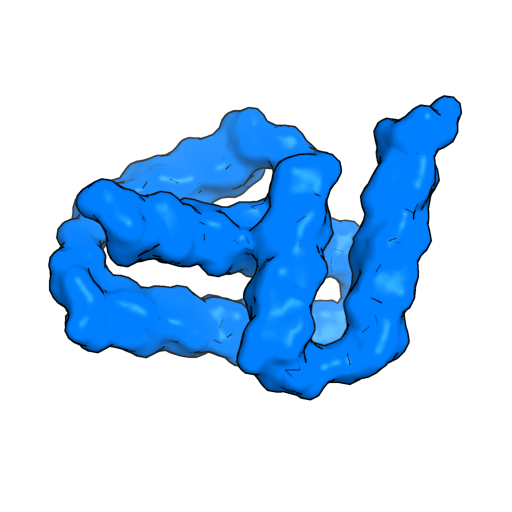0 C C . ASN A 1 96 ? -2.439 12.663 16.959 1.00 80.44 96 ASN A C 1
ATOM 812 O O . ASN A 1 96 ? -2.149 13.804 17.325 1.00 80.44 96 ASN A O 1
ATOM 816 N N . ASP A 1 97 ? -3.202 11.812 17.643 1.00 57.34 97 ASP A N 1
ATOM 817 C CA . ASP A 1 97 ? -3.699 12.008 19.005 1.00 57.34 97 ASP A CA 1
ATOM 818 C C . ASP A 1 97 ? -2.740 11.348 20.014 1.00 57.34 97 ASP A C 1
ATOM 820 O O . ASP A 1 97 ? -2.563 11.922 21.114 1.00 57.34 97 ASP A O 1
#

Secondary structure (DSSP, 8-state):
-HHHHHHHHHHHHHHHHHT-TT-TTHHHHHHHHHHHHHHHHHHTT--HHHHHHHHHHHHHHS-HHHHHHHHHHHHHHTT--HHHHHHHHHHHHHT--

pLDDT: mean 96.02, std 6.33, range [54.16, 98.75]

Radius of gyration: 13.0 Å; chains: 1; bounding box: 33×22×37 Å